Protein AF-A7SAW3-F1 (afdb_monomer_lite)

InterPro domains:
  IPR035984 Acyl-CoA binding protein superfamily [SSF47027] (48-106)
  IPR052269 Golgi apparatus maintenance and PI4KB interaction protein [PTHR22973] (36-107)

Foldseek 3Di:
DDDDDDDDDDPDDDPPPPPPDPPPVDPPPPPDDPDPPPDPPPCPPNDDPVRVVVVVVVVCVVCVVVDDDDPVRVLVVVVVVCCVPPNDDDPVVDDDDDPPPPVVVSD

pLDDT: mean 73.18, std 20.88, range [38.5, 95.06]

Sequence (107 aa):
MADDQQSREAESSPHNLTITDDQNASINISNGALGNEADSQPYKYGFSLQQYYKYCLKYYHREKKIIKMTYDEKLQLTAFWKQASCGKYDSTKFPEVGYFDVIGNDR

Radius of gyration: 26.1 Å; chains: 1; bounding box: 51×38×86 Å

Structure (mmCIF, N/CA/C/O backbone):
data_AF-A7SAW3-F1
#
_entry.id   AF-A7SAW3-F1
#
loop_
_atom_site.group_PDB
_atom_site.id
_atom_site.type_symbol
_atom_site.label_atom_id
_atom_site.label_alt_id
_atom_site.label_comp_id
_atom_site.label_asym_id
_atom_site.label_entity_id
_atom_site.label_seq_id
_atom_site.pdbx_PDB_ins_code
_atom_site.Cartn_x
_atom_site.Cartn_y
_atom_site.Cartn_z
_atom_site.occupancy
_atom_site.B_iso_or_equiv
_atom_site.auth_seq_id
_atom_site.auth_comp_id
_atom_site.auth_asym_id
_atom_site.auth_atom_id
_atom_site.pdbx_PDB_model_num
ATOM 1 N N . MET A 1 1 ? 44.148 -23.802 -61.432 1.00 39.84 1 MET A N 1
ATOM 2 C CA . MET A 1 1 ? 45.131 -23.878 -60.333 1.00 39.84 1 MET A CA 1
ATOM 3 C C . MET A 1 1 ? 44.997 -22.595 -59.536 1.00 39.84 1 MET A C 1
ATOM 5 O O . MET A 1 1 ? 45.126 -21.544 -60.146 1.00 39.84 1 MET A O 1
ATOM 9 N N . ALA A 1 2 ? 44.723 -22.750 -58.238 1.00 43.56 2 ALA A N 1
ATOM 10 C CA . ALA A 1 2 ? 44.619 -21.744 -57.177 1.00 43.56 2 ALA A CA 1
ATOM 11 C C . ALA A 1 2 ? 43.358 -20.856 -57.149 1.00 43.56 2 ALA A C 1
ATOM 13 O O . ALA A 1 2 ? 43.249 -19.854 -57.852 1.00 43.56 2 ALA A O 1
ATOM 14 N N . ASP A 1 3 ? 42.435 -21.285 -56.284 1.00 44.06 3 ASP A N 1
ATOM 15 C CA . ASP A 1 3 ? 41.518 -20.471 -55.486 1.00 44.06 3 ASP A CA 1
ATOM 16 C C . ASP A 1 3 ? 42.250 -19.334 -54.749 1.00 44.06 3 ASP A C 1
ATOM 18 O O . ASP A 1 3 ? 43.390 -19.519 -54.332 1.00 44.06 3 ASP A O 1
ATOM 22 N N . ASP A 1 4 ? 41.576 -18.202 -54.522 1.00 49.28 4 ASP A N 1
ATOM 23 C CA . ASP A 1 4 ? 41.429 -17.696 -53.151 1.00 49.28 4 ASP A CA 1
ATOM 24 C C . ASP A 1 4 ? 40.308 -16.650 -53.049 1.00 49.28 4 ASP A C 1
ATOM 26 O O . ASP A 1 4 ? 40.264 -15.640 -53.755 1.00 49.28 4 ASP A O 1
ATOM 30 N N . GLN A 1 5 ? 39.361 -16.952 -52.165 1.00 49.50 5 GLN A N 1
ATOM 31 C CA . GLN A 1 5 ? 38.209 -16.139 -51.799 1.00 49.50 5 GLN A CA 1
ATOM 32 C C . GLN A 1 5 ? 38.644 -15.033 -50.837 1.00 49.50 5 GLN A C 1
ATOM 34 O O . GLN A 1 5 ? 39.318 -15.300 -49.847 1.00 49.50 5 GLN A O 1
ATOM 39 N N . GLN A 1 6 ? 38.166 -13.805 -51.048 1.00 48.94 6 GLN A N 1
ATOM 40 C CA . GLN A 1 6 ? 38.214 -12.778 -50.010 1.00 48.94 6 GLN A CA 1
ATOM 41 C C . GLN A 1 6 ? 36.821 -12.205 -49.755 1.00 48.94 6 GLN A C 1
ATOM 43 O O . GLN A 1 6 ? 36.434 -11.147 -50.242 1.00 48.94 6 GLN A O 1
ATOM 48 N N . SER A 1 7 ? 36.063 -12.965 -48.971 1.00 48.31 7 SER A N 1
ATOM 49 C CA . SER A 1 7 ? 34.907 -12.532 -48.191 1.00 48.31 7 SER A CA 1
ATOM 50 C C . SER A 1 7 ? 35.392 -11.859 -46.904 1.00 48.31 7 SER A C 1
ATOM 52 O O . SER A 1 7 ? 36.116 -12.492 -46.141 1.00 48.31 7 SER A O 1
ATOM 54 N N . ARG A 1 8 ? 34.984 -10.607 -46.650 1.00 50.22 8 ARG A N 1
ATOM 55 C CA . ARG A 1 8 ? 34.932 -9.952 -45.320 1.00 50.22 8 ARG A CA 1
ATOM 56 C C . ARG A 1 8 ? 33.787 -8.932 -45.362 1.00 50.22 8 ARG A C 1
ATOM 58 O O . ARG A 1 8 ? 33.886 -7.934 -46.064 1.00 50.22 8 ARG A O 1
ATOM 65 N N . GLU A 1 9 ? 32.573 -9.366 -45.040 1.00 44.81 9 GLU A N 1
ATOM 66 C CA . GLU A 1 9 ? 31.936 -9.272 -43.713 1.00 44.81 9 GLU A CA 1
ATOM 67 C C . GLU A 1 9 ? 31.514 -7.838 -43.363 1.00 44.81 9 GLU A C 1
ATOM 69 O O . GLU A 1 9 ? 32.325 -6.947 -43.137 1.00 44.81 9 GLU A O 1
ATOM 74 N N . ALA A 1 10 ? 30.194 -7.636 -43.379 1.00 44.91 10 ALA A N 1
ATOM 75 C CA . ALA A 1 10 ? 29.523 -6.419 -42.967 1.00 44.91 10 ALA A CA 1
ATOM 76 C C . ALA A 1 10 ? 29.694 -6.227 -41.455 1.00 44.91 10 ALA A C 1
ATOM 78 O O . ALA A 1 10 ? 29.155 -7.003 -40.665 1.00 44.91 10 ALA A O 1
ATOM 79 N N . GLU A 1 11 ? 30.410 -5.181 -41.047 1.00 42.75 11 GLU A N 1
ATOM 80 C CA . GLU A 1 11 ? 30.493 -4.798 -39.640 1.00 42.75 11 GLU A CA 1
ATOM 81 C C . GLU A 1 11 ? 29.180 -4.135 -39.198 1.00 42.75 11 GLU A C 1
ATOM 83 O O . GLU A 1 11 ? 28.971 -2.925 -39.273 1.00 42.75 11 GLU A O 1
ATOM 88 N N . SER A 1 12 ? 28.258 -4.984 -38.748 1.00 43.69 12 SER A N 1
ATOM 89 C CA . SER A 1 12 ? 27.109 -4.612 -37.934 1.00 43.69 12 SER A CA 1
ATOM 90 C C . SER A 1 12 ? 27.595 -4.233 -36.533 1.00 43.69 12 SER A C 1
ATOM 92 O O . SER A 1 12 ? 27.955 -5.092 -35.734 1.00 43.69 12 SER A O 1
ATOM 94 N N . SER A 1 13 ? 27.575 -2.931 -36.259 1.00 52.56 13 SER A N 1
ATOM 95 C CA . SER A 1 13 ? 27.735 -2.277 -34.955 1.00 52.56 13 SER A CA 1
ATOM 96 C C . SER A 1 13 ? 27.278 -3.118 -33.745 1.00 52.56 13 SER A C 1
ATOM 98 O O . SER A 1 13 ? 26.096 -3.469 -33.670 1.00 52.56 13 SER A O 1
ATOM 100 N N . PRO A 1 14 ? 28.136 -3.379 -32.740 1.00 51.25 14 PRO A N 1
ATOM 101 C CA . PRO A 1 14 ? 27.667 -3.732 -31.414 1.00 51.25 14 PRO A CA 1
ATOM 102 C C . PRO A 1 14 ? 27.357 -2.434 -30.665 1.00 51.25 14 PRO A C 1
ATOM 104 O O . PRO A 1 14 ? 28.236 -1.725 -30.169 1.00 51.25 14 PRO A O 1
ATOM 107 N N . HIS A 1 15 ? 26.069 -2.111 -30.605 1.00 46.56 15 HIS A N 1
ATOM 108 C CA . HIS A 1 15 ? 25.534 -1.084 -29.726 1.00 46.56 15 HIS A CA 1
ATOM 109 C C . HIS A 1 15 ? 25.867 -1.486 -28.281 1.00 46.56 15 HIS A C 1
ATOM 111 O O . HIS A 1 15 ? 25.244 -2.385 -27.718 1.00 46.56 15 HIS A O 1
ATOM 117 N N . ASN A 1 16 ? 26.894 -0.862 -27.700 1.00 47.84 16 ASN A N 1
ATOM 118 C CA . ASN A 1 16 ? 27.193 -0.972 -26.277 1.00 47.84 16 ASN A CA 1
ATOM 119 C C . ASN A 1 16 ? 26.045 -0.312 -25.505 1.00 47.84 16 ASN A C 1
ATOM 121 O O . ASN A 1 16 ? 26.066 0.885 -25.227 1.00 47.84 16 ASN A O 1
ATOM 125 N N . LEU A 1 17 ? 25.022 -1.104 -25.187 1.00 50.75 17 LEU A N 1
ATOM 126 C CA . LEU A 1 17 ? 24.031 -0.794 -24.166 1.00 50.75 17 LEU A CA 1
ATOM 127 C C . LEU A 1 17 ? 24.701 -0.976 -22.803 1.00 50.75 17 LEU A C 1
ATOM 129 O O . LEU A 1 17 ? 24.423 -1.927 -22.075 1.00 50.75 17 LEU A O 1
ATOM 133 N N . THR A 1 18 ? 25.630 -0.081 -22.475 1.00 48.06 18 THR A N 1
ATOM 134 C CA . THR A 1 18 ? 26.135 0.032 -21.111 1.00 48.06 18 THR A CA 1
ATOM 135 C C . THR A 1 18 ? 25.010 0.639 -20.286 1.00 48.06 18 THR A C 1
ATOM 137 O O . THR A 1 18 ? 24.852 1.857 -20.219 1.00 48.06 18 THR A O 1
ATOM 140 N N . ILE A 1 19 ? 24.180 -0.234 -19.716 1.00 57.31 19 ILE A N 1
ATOM 141 C CA . ILE A 1 19 ? 23.318 0.093 -18.585 1.00 57.31 19 ILE A CA 1
ATOM 142 C C . ILE A 1 19 ? 24.267 0.649 -17.526 1.00 57.31 19 ILE A C 1
ATOM 144 O O . ILE A 1 19 ? 25.170 -0.050 -17.071 1.00 57.31 19 ILE A O 1
ATOM 148 N N . THR A 1 20 ? 24.146 1.942 -17.242 1.00 56.81 20 THR A N 1
ATOM 149 C CA . THR A 1 20 ? 24.889 2.597 -16.170 1.00 56.81 20 THR A CA 1
ATOM 150 C C . THR A 1 20 ? 24.691 1.798 -14.893 1.00 56.81 20 THR A C 1
ATOM 152 O O . THR A 1 20 ? 23.550 1.549 -14.514 1.00 56.81 20 THR A O 1
ATOM 155 N N . ASP A 1 21 ? 25.804 1.394 -14.279 1.00 52.88 21 ASP A N 1
ATOM 156 C CA . ASP A 1 21 ? 25.867 0.809 -12.944 1.00 52.88 21 ASP A CA 1
ATOM 157 C C . ASP A 1 21 ? 25.036 1.655 -11.973 1.00 52.88 21 ASP A C 1
ATOM 159 O O . ASP A 1 21 ? 25.485 2.694 -11.477 1.00 52.88 21 ASP A O 1
ATOM 163 N N . ASP A 1 22 ? 23.820 1.200 -11.681 1.00 52.75 22 ASP A N 1
ATOM 164 C CA . ASP A 1 22 ? 23.121 1.617 -10.482 1.00 52.75 22 ASP A CA 1
ATOM 165 C C . ASP A 1 22 ? 23.920 1.037 -9.319 1.00 52.75 22 ASP A C 1
ATOM 167 O O . ASP A 1 22 ? 23.889 -0.165 -9.043 1.00 52.75 22 ASP A O 1
ATOM 171 N N . GLN A 1 23 ? 24.683 1.900 -8.649 1.00 54.97 23 GLN A N 1
ATOM 172 C CA . GLN A 1 23 ? 25.297 1.590 -7.367 1.00 54.97 23 GLN A CA 1
ATOM 173 C C . GLN A 1 23 ? 24.188 1.377 -6.333 1.00 54.97 23 GLN A C 1
ATOM 175 O O . GLN A 1 23 ? 23.889 2.242 -5.509 1.00 54.97 23 GLN A O 1
ATOM 180 N N . ASN A 1 24 ? 23.571 0.199 -6.375 1.00 58.38 24 ASN A N 1
ATOM 181 C CA . ASN A 1 24 ? 22.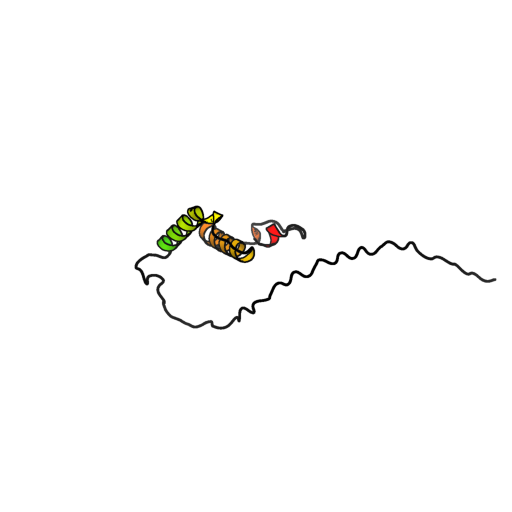790 -0.336 -5.284 1.00 58.38 24 ASN A CA 1
ATOM 182 C C . ASN A 1 24 ? 23.780 -0.641 -4.160 1.00 58.38 24 ASN A C 1
ATOM 184 O O . ASN A 1 24 ? 24.425 -1.694 -4.138 1.00 58.38 24 ASN A O 1
ATOM 188 N N . ALA A 1 25 ? 23.968 0.336 -3.272 1.00 49.12 25 ALA A N 1
ATOM 189 C CA . ALA A 1 25 ? 24.697 0.161 -2.031 1.00 49.12 25 ALA A CA 1
ATOM 190 C C . ALA A 1 25 ? 24.034 -0.989 -1.269 1.00 49.12 25 ALA A C 1
ATOM 192 O O . ALA A 1 25 ? 23.024 -0.820 -0.590 1.00 49.12 25 ALA A O 1
ATOM 193 N N . SER A 1 26 ? 24.598 -2.180 -1.447 1.00 49.66 26 SER A N 1
ATOM 194 C CA . SER A 1 26 ? 24.111 -3.415 -0.862 1.00 49.66 26 SER A CA 1
ATOM 195 C C . SER A 1 26 ? 24.318 -3.316 0.642 1.00 49.66 26 SER A C 1
ATOM 197 O O . SER A 1 26 ? 25.403 -3.583 1.160 1.00 49.66 26 SER A O 1
ATOM 199 N N . ILE A 1 27 ? 23.281 -2.888 1.357 1.00 52.19 27 ILE A N 1
ATOM 200 C CA . ILE A 1 27 ? 23.227 -3.062 2.800 1.00 52.19 27 ILE A CA 1
ATOM 201 C C . ILE A 1 27 ? 23.120 -4.570 3.013 1.00 52.19 27 ILE A C 1
ATOM 203 O O . ILE A 1 27 ? 22.095 -5.181 2.719 1.00 52.19 27 ILE A O 1
ATOM 207 N N . ASN A 1 28 ? 24.207 -5.173 3.495 1.00 51.31 28 ASN A N 1
ATOM 208 C CA . ASN A 1 28 ? 24.203 -6.522 4.043 1.00 51.31 28 ASN A CA 1
ATOM 209 C C . ASN A 1 28 ? 23.214 -6.545 5.213 1.00 51.31 28 ASN A C 1
ATOM 211 O O . ASN A 1 28 ? 23.573 -6.231 6.349 1.00 51.31 28 ASN A O 1
ATOM 215 N N . ILE A 1 29 ? 21.958 -6.898 4.942 1.00 47.56 29 ILE A N 1
ATOM 216 C CA . ILE A 1 29 ? 21.044 -7.312 5.997 1.00 47.56 29 ILE A CA 1
ATOM 217 C C . ILE A 1 29 ? 21.539 -8.684 6.429 1.00 47.56 29 ILE A C 1
ATOM 219 O O . ILE A 1 29 ? 21.272 -9.708 5.803 1.00 47.56 29 ILE A O 1
ATOM 223 N N . SER A 1 30 ? 22.350 -8.672 7.481 1.00 46.53 30 SER A N 1
ATOM 224 C CA . SER A 1 30 ? 22.765 -9.854 8.211 1.00 46.53 30 SER A CA 1
ATOM 225 C C . SER A 1 30 ? 21.523 -10.655 8.604 1.00 46.53 30 SER A C 1
ATOM 227 O O . SER A 1 30 ? 20.807 -10.295 9.539 1.00 46.53 30 SER A O 1
ATOM 229 N N . ASN A 1 31 ? 21.272 -11.751 7.893 1.00 54.66 31 ASN A N 1
ATOM 230 C CA . ASN A 1 31 ? 20.389 -12.808 8.361 1.00 54.66 31 ASN A CA 1
ATOM 231 C C . ASN A 1 31 ? 21.023 -13.411 9.618 1.00 54.66 31 ASN A C 1
ATOM 233 O O . ASN A 1 31 ? 21.994 -14.160 9.530 1.00 54.66 31 ASN A O 1
ATOM 237 N N . GLY A 1 32 ? 20.502 -13.058 10.791 1.00 40.28 32 GLY A N 1
ATOM 238 C CA . GLY A 1 32 ? 21.047 -13.558 12.046 1.00 40.28 32 GLY A CA 1
ATOM 239 C C . GLY A 1 32 ? 20.317 -13.063 13.284 1.00 40.28 32 GLY A C 1
ATOM 240 O O . GLY A 1 32 ? 20.827 -12.188 13.969 1.00 40.28 32 GLY A O 1
ATOM 241 N N . ALA A 1 33 ? 19.149 -13.647 13.568 1.00 38.50 33 ALA A N 1
ATOM 242 C CA . ALA A 1 33 ? 18.796 -14.199 14.883 1.00 38.50 33 ALA A CA 1
ATOM 243 C C . ALA A 1 33 ? 17.329 -14.657 14.873 1.00 38.50 33 ALA A C 1
ATOM 245 O O . ALA A 1 33 ? 16.410 -13.878 15.114 1.00 38.50 33 ALA A O 1
ATOM 246 N N . LEU A 1 34 ? 17.110 -15.957 14.650 1.00 50.53 34 LEU A N 1
ATOM 247 C CA . LEU A 1 34 ? 15.910 -16.643 15.126 1.00 50.53 34 LEU A CA 1
ATOM 248 C C . LEU A 1 34 ? 16.054 -16.791 16.651 1.00 50.53 34 LEU A C 1
ATOM 250 O O . LEU A 1 34 ? 16.396 -17.852 17.167 1.00 50.53 34 LEU A O 1
ATOM 254 N N . GLY A 1 35 ? 15.910 -15.673 17.359 1.00 38.81 35 GLY A N 1
ATOM 255 C CA . GLY A 1 35 ? 15.838 -15.633 18.810 1.00 38.81 35 GLY A CA 1
ATOM 256 C C . GLY A 1 35 ? 14.399 -15.880 19.230 1.00 38.81 35 GLY A C 1
ATOM 257 O O . GLY A 1 35 ? 13.508 -15.120 18.862 1.00 38.81 35 GLY A O 1
ATOM 258 N N . ASN A 1 36 ? 14.178 -16.950 19.991 1.00 49.59 36 ASN A N 1
ATOM 259 C CA . ASN A 1 36 ? 12.965 -17.157 20.774 1.00 49.59 36 ASN A CA 1
ATOM 260 C C . ASN A 1 36 ? 12.842 -16.039 21.822 1.00 49.59 36 ASN A C 1
ATOM 262 O O . ASN A 1 36 ? 13.161 -16.241 22.991 1.00 49.59 36 ASN A O 1
ATOM 266 N N . GLU A 1 37 ? 12.393 -14.858 21.411 1.00 48.88 37 GLU A N 1
ATOM 267 C CA . GLU A 1 37 ? 11.852 -13.868 22.331 1.00 48.88 37 GLU A CA 1
ATOM 268 C C . GLU A 1 37 ? 10.348 -14.094 22.410 1.00 48.88 37 GLU A C 1
ATOM 270 O O . GLU A 1 37 ? 9.567 -13.670 21.558 1.00 48.88 37 GLU A O 1
ATOM 275 N N . ALA A 1 38 ? 9.966 -14.847 23.437 1.00 41.44 38 ALA A N 1
ATOM 276 C CA . ALA A 1 38 ? 8.603 -14.918 23.917 1.00 41.44 38 ALA A CA 1
ATOM 277 C C . ALA A 1 38 ? 7.996 -13.509 23.985 1.00 41.44 38 ALA A C 1
ATOM 279 O O . ALA A 1 38 ? 8.556 -12.620 24.623 1.00 41.44 38 ALA A O 1
ATOM 280 N N . ASP A 1 39 ? 6.843 -13.333 23.340 1.00 45.44 39 ASP A N 1
ATOM 281 C CA . ASP A 1 39 ? 5.809 -12.388 23.753 1.00 45.44 39 ASP A CA 1
ATOM 282 C C . ASP A 1 39 ? 6.291 -10.996 24.193 1.00 45.44 39 ASP A C 1
ATOM 284 O O . ASP A 1 39 ? 5.848 -10.455 25.210 1.00 45.44 39 ASP A O 1
ATOM 288 N N . SER A 1 40 ? 7.089 -10.319 23.363 1.00 49.38 40 SER A N 1
ATOM 289 C CA . SER A 1 40 ? 7.017 -8.855 23.327 1.00 49.38 40 SER A CA 1
ATOM 290 C C . SER A 1 40 ? 5.675 -8.474 22.692 1.00 49.38 40 SER A C 1
ATOM 292 O O . SER A 1 40 ? 5.562 -8.103 21.525 1.00 49.38 40 SER A O 1
ATOM 294 N N . GLN A 1 41 ? 4.624 -8.685 23.481 1.00 51.22 41 GLN A N 1
ATOM 295 C CA . GLN A 1 41 ? 3.246 -8.301 23.258 1.00 51.22 41 GLN A CA 1
ATOM 296 C C . GLN A 1 41 ? 3.218 -6.903 22.607 1.00 51.22 41 GLN A C 1
ATOM 298 O O . GLN A 1 41 ? 3.708 -5.948 23.220 1.00 51.22 41 GLN A O 1
ATOM 303 N N . PRO A 1 42 ? 2.639 -6.729 21.403 1.00 50.19 42 PRO A N 1
ATOM 304 C CA . PRO A 1 42 ? 2.631 -5.453 20.669 1.00 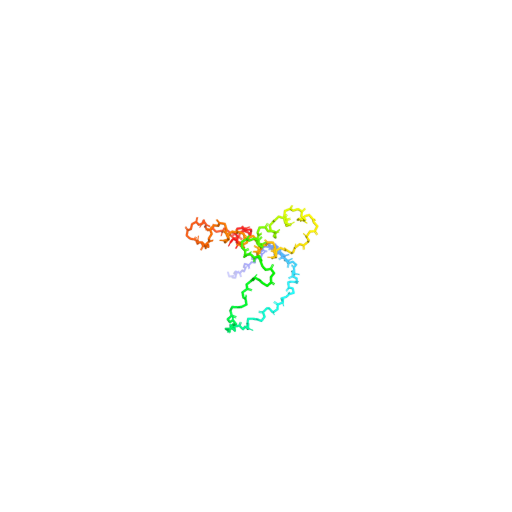50.19 42 PRO A CA 1
ATOM 305 C C . PRO A 1 42 ? 1.812 -4.330 21.351 1.00 50.19 42 PRO A C 1
ATOM 307 O O . PRO A 1 42 ? 1.506 -3.310 20.742 1.00 50.19 42 PRO A O 1
ATOM 310 N N . TYR A 1 43 ? 1.470 -4.488 22.632 1.00 55.22 43 TYR A N 1
ATOM 311 C CA . TYR A 1 43 ? 0.511 -3.694 23.396 1.00 55.22 43 TYR A CA 1
ATOM 312 C C . TYR A 1 43 ? 1.171 -2.777 24.437 1.00 55.22 43 TYR A C 1
ATOM 314 O O . TYR A 1 43 ? 0.513 -2.388 25.400 1.00 55.22 43 TYR A O 1
ATOM 322 N N . LYS A 1 44 ? 2.448 -2.390 24.271 1.00 57.97 44 LYS A N 1
ATOM 323 C CA . LYS A 1 44 ? 3.148 -1.515 25.242 1.00 57.97 44 LYS A CA 1
ATOM 324 C C . LYS A 1 44 ? 2.448 -0.169 25.507 1.00 57.97 44 LYS A C 1
ATOM 326 O O . LYS A 1 44 ? 2.722 0.453 26.526 1.00 57.97 44 LYS A O 1
ATOM 331 N N . TYR A 1 45 ? 1.516 0.245 24.645 1.00 64.12 45 TYR A N 1
ATOM 332 C CA . TYR A 1 45 ? 0.710 1.462 24.806 1.00 64.12 45 TYR A CA 1
ATOM 333 C C . TYR A 1 45 ? -0.811 1.214 24.806 1.00 64.12 45 TYR A C 1
ATOM 335 O O . TYR A 1 45 ? -1.581 2.143 24.579 1.00 64.12 45 TYR A O 1
ATOM 343 N N . GLY A 1 46 ? -1.265 -0.025 25.032 1.00 82.75 46 GLY A N 1
ATOM 344 C CA . GLY A 1 46 ? -2.692 -0.339 25.204 1.00 82.75 46 GLY A CA 1
ATOM 345 C C . GLY A 1 46 ? -3.546 -0.381 23.927 1.00 82.75 46 GLY A C 1
ATOM 346 O O . GLY A 1 46 ? -4.763 -0.515 24.025 1.00 82.75 46 GLY A O 1
ATOM 347 N N . PHE A 1 47 ? -2.948 -0.299 22.736 1.00 81.69 47 PHE A N 1
ATOM 348 C CA . PHE A 1 47 ? -3.670 -0.450 21.467 1.00 81.69 47 PHE A CA 1
ATOM 349 C C . PHE A 1 47 ? -3.468 -1.835 20.869 1.00 81.69 47 PHE A C 1
ATOM 351 O O . PHE A 1 47 ? -2.352 -2.353 20.871 1.00 81.69 47 PHE A O 1
ATOM 358 N N . SER A 1 48 ? -4.526 -2.405 20.288 1.00 87.62 48 SER A N 1
ATOM 359 C CA . SER A 1 48 ? -4.404 -3.658 19.544 1.00 87.62 48 SER A CA 1
ATOM 360 C C . SER A 1 48 ? -3.637 -3.472 18.231 1.00 87.62 48 SER A C 1
ATOM 362 O O . SER A 1 48 ? -3.605 -2.376 17.664 1.00 87.62 48 SER A O 1
ATOM 364 N N . LEU A 1 49 ? -3.070 -4.553 17.684 1.00 85.19 49 LEU A N 1
ATOM 365 C CA . LEU A 1 49 ? -2.397 -4.520 16.378 1.00 85.19 49 LEU A CA 1
ATOM 366 C C . LEU A 1 49 ? -3.306 -3.953 15.272 1.00 85.19 49 LEU A C 1
ATOM 368 O O . LEU A 1 49 ? -2.877 -3.148 14.449 1.00 85.19 49 LEU A O 1
ATOM 372 N N . GLN A 1 50 ? -4.591 -4.318 15.293 1.00 88.56 50 GLN A N 1
ATOM 373 C CA . GLN A 1 50 ? -5.586 -3.807 14.347 1.00 88.56 50 GLN A CA 1
ATOM 374 C C . GLN A 1 50 ? -5.798 -2.293 14.491 1.00 88.56 50 GLN A C 1
ATOM 376 O O . GLN A 1 50 ? -5.941 -1.584 13.492 1.00 88.56 50 GLN A O 1
ATOM 381 N N . GLN A 1 51 ? -5.805 -1.780 15.725 1.00 90.19 51 GLN A N 1
ATOM 382 C CA . GLN A 1 51 ? -5.920 -0.345 15.983 1.00 90.19 51 GLN A CA 1
ATOM 383 C C . GLN A 1 51 ? -4.685 0.405 15.486 1.00 90.19 51 GLN A C 1
ATOM 385 O O . GLN A 1 51 ? -4.835 1.411 14.792 1.00 90.19 51 GLN A O 1
ATOM 390 N N . TYR A 1 52 ? -3.485 -0.113 15.758 1.00 89.94 52 TYR A N 1
ATOM 391 C CA . TYR A 1 52 ? -2.240 0.443 15.229 1.00 89.94 52 TYR A CA 1
ATOM 392 C C . TYR A 1 52 ? -2.242 0.503 13.709 1.00 89.94 52 TYR A C 1
ATOM 394 O O . TYR A 1 52 ? -2.026 1.572 13.142 1.00 89.94 52 TYR A O 1
ATOM 402 N N . TYR A 1 53 ? -2.569 -0.610 13.053 1.00 90.25 53 TYR A N 1
ATOM 403 C CA . TYR A 1 53 ? -2.668 -0.664 11.600 1.00 90.25 53 TYR A CA 1
ATOM 404 C C . TYR A 1 53 ? -3.619 0.413 11.061 1.00 90.25 53 TYR A C 1
ATOM 406 O O . TYR A 1 53 ? -3.257 1.177 10.165 1.00 90.25 53 TYR A O 1
ATOM 414 N N . LYS A 1 54 ? -4.803 0.560 11.669 1.00 91.31 54 LYS A N 1
ATOM 415 C CA . LYS A 1 54 ? -5.779 1.592 11.294 1.00 91.31 54 LYS A CA 1
ATOM 416 C C . LYS A 1 54 ? -5.234 3.013 11.470 1.00 91.31 54 LYS A C 1
ATOM 418 O O . LYS A 1 54 ? -5.509 3.868 10.628 1.00 91.31 54 LYS A O 1
ATOM 423 N N . TYR A 1 55 ? -4.495 3.295 12.544 1.00 93.12 55 TYR A N 1
ATOM 424 C CA . TYR A 1 55 ? -3.895 4.615 12.762 1.00 93.12 55 TYR A CA 1
ATOM 425 C C . TYR A 1 55 ? -2.766 4.908 11.776 1.00 93.12 55 TYR A C 1
ATOM 427 O O . TYR A 1 55 ? -2.765 5.984 11.175 1.00 93.12 55 TYR A O 1
ATOM 435 N N . CYS A 1 56 ? -1.869 3.948 11.546 1.00 91.38 56 CYS A N 1
ATOM 436 C CA . CYS A 1 56 ? -0.795 4.067 10.564 1.00 91.38 56 CYS A CA 1
ATOM 437 C C . CYS A 1 56 ? -1.355 4.298 9.156 1.00 91.38 56 CYS A C 1
ATOM 439 O O . CYS A 1 56 ? -0.894 5.196 8.456 1.00 91.38 56 CYS A O 1
ATOM 441 N N . LEU A 1 57 ? -2.405 3.568 8.765 1.00 91.31 57 LEU A N 1
ATOM 442 C CA . LEU A 1 57 ? -3.053 3.734 7.463 1.00 91.31 57 LEU A CA 1
ATOM 443 C C . LEU A 1 57 ? -3.669 5.136 7.306 1.00 91.31 57 LEU A C 1
ATOM 445 O O . LEU A 1 57 ? -3.484 5.796 6.283 1.00 91.31 57 LEU A O 1
ATOM 449 N N . LYS A 1 58 ? -4.369 5.631 8.338 1.00 93.88 58 LYS A N 1
ATOM 450 C CA . LYS A 1 58 ? -4.923 6.997 8.354 1.00 93.88 58 LYS A CA 1
ATOM 451 C C . LYS A 1 58 ? -3.832 8.058 8.223 1.00 93.88 58 LYS A C 1
ATOM 453 O O . LYS A 1 58 ? -4.000 9.011 7.464 1.00 93.88 58 LYS A O 1
ATOM 458 N N . TYR A 1 59 ? -2.738 7.896 8.964 1.00 93.44 59 TYR A N 1
ATOM 459 C CA . TYR A 1 59 ? -1.592 8.796 8.903 1.00 93.44 59 TYR A CA 1
ATOM 460 C C . TYR A 1 59 ? -0.966 8.794 7.506 1.00 93.44 59 TYR A C 1
ATOM 462 O O . TYR A 1 59 ? -0.816 9.857 6.907 1.00 93.44 59 TYR A O 1
ATOM 470 N N . TYR A 1 60 ? -0.702 7.609 6.953 1.00 92.50 60 TYR A N 1
ATOM 471 C CA . TYR A 1 60 ? -0.158 7.454 5.610 1.00 92.50 60 TYR A CA 1
ATOM 472 C C . TYR A 1 60 ? -1.028 8.164 4.569 1.00 92.50 60 TYR A C 1
ATOM 474 O O . TYR A 1 60 ? -0.523 8.973 3.800 1.00 92.50 60 TYR A O 1
ATOM 482 N N . HIS A 1 61 ? -2.348 7.962 4.571 1.00 90.25 61 HIS A N 1
ATOM 483 C CA . HIS A 1 61 ? -3.225 8.629 3.601 1.00 90.25 61 HIS A CA 1
ATOM 484 C C . HIS A 1 61 ? -3.228 10.156 3.710 1.00 90.25 61 HIS A C 1
ATOM 486 O O . HIS A 1 61 ? -3.360 10.828 2.684 1.00 90.25 61 HIS A O 1
ATOM 492 N N . ARG A 1 62 ? -3.071 10.697 4.923 1.00 94.56 62 ARG A N 1
ATOM 493 C CA . ARG A 1 62 ? -3.006 12.143 5.158 1.00 94.56 62 ARG A CA 1
ATOM 494 C C . ARG A 1 62 ? -1.665 12.732 4.716 1.00 94.56 62 ARG A C 1
ATOM 496 O O . ARG A 1 62 ? -1.652 13.735 4.011 1.00 94.56 62 ARG A O 1
ATOM 503 N N . GLU A 1 63 ? -0.561 12.081 5.073 1.00 93.31 63 GLU A N 1
ATOM 504 C CA . GLU A 1 63 ? 0.797 12.626 4.929 1.00 93.31 63 GLU A CA 1
ATOM 505 C C . GLU A 1 63 ? 1.596 12.038 3.753 1.00 93.31 63 GLU A C 1
ATOM 507 O O . GLU A 1 63 ? 2.755 12.405 3.560 1.00 93.31 63 GLU A O 1
ATOM 512 N N . LYS A 1 64 ? 1.014 11.158 2.919 1.00 87.94 64 LYS A N 1
ATOM 513 C CA . LYS A 1 64 ? 1.735 10.459 1.826 1.00 87.94 64 LYS A CA 1
ATOM 514 C C . LYS A 1 64 ? 2.513 11.371 0.878 1.00 87.94 64 LYS A C 1
ATOM 516 O O . LYS A 1 64 ? 3.426 10.912 0.209 1.00 87.94 64 LYS A O 1
ATOM 521 N N . LYS A 1 65 ? 2.118 12.643 0.768 1.00 88.56 65 LYS A N 1
ATOM 522 C CA . LYS A 1 65 ? 2.785 13.632 -0.091 1.00 88.56 65 LYS A CA 1
ATOM 523 C C . LYS A 1 65 ? 4.131 14.092 0.475 1.00 88.56 65 LYS A C 1
ATOM 525 O O . LYS A 1 65 ? 4.987 14.519 -0.287 1.00 88.56 65 LYS A O 1
ATOM 530 N N . ILE A 1 66 ? 4.282 14.049 1.796 1.00 92.25 66 ILE A N 1
ATOM 531 C CA . ILE A 1 66 ? 5.454 14.548 2.525 1.00 92.25 66 ILE A CA 1
ATOM 532 C C . ILE A 1 66 ? 6.383 13.385 2.886 1.00 92.25 66 ILE A C 1
ATOM 534 O O . ILE A 1 66 ? 7.598 13.557 2.959 1.00 92.25 66 ILE A O 1
ATOM 538 N N . ILE A 1 67 ? 5.820 12.188 3.061 1.00 89.75 67 ILE A N 1
ATOM 539 C CA . ILE A 1 67 ? 6.582 10.968 3.302 1.00 89.75 67 ILE A CA 1
ATOM 540 C C . ILE A 1 67 ? 7.382 10.614 2.041 1.00 89.75 67 ILE A C 1
ATOM 542 O O . ILE A 1 67 ? 6.832 10.178 1.028 1.00 89.75 67 ILE A O 1
ATOM 546 N N . LYS A 1 68 ? 8.701 10.798 2.109 1.00 92.75 68 LYS A N 1
ATOM 547 C CA . LYS A 1 68 ? 9.631 10.289 1.102 1.00 92.75 68 LYS A CA 1
ATOM 548 C C . LYS A 1 68 ? 9.932 8.833 1.436 1.00 92.75 68 LYS A C 1
ATOM 550 O O . LYS A 1 68 ? 10.417 8.556 2.523 1.00 92.75 68 LYS A O 1
ATOM 555 N N . MET A 1 69 ? 9.627 7.942 0.502 1.00 92.50 69 MET A N 1
ATOM 556 C CA . MET A 1 69 ? 9.977 6.525 0.568 1.00 92.50 69 MET A CA 1
ATOM 557 C C . MET A 1 69 ? 10.769 6.148 -0.677 1.00 92.50 69 MET A C 1
ATOM 559 O O . MET A 1 69 ? 10.459 6.644 -1.774 1.00 92.50 69 MET A O 1
ATOM 563 N N . THR A 1 70 ? 11.742 5.258 -0.507 1.00 95.06 70 THR A N 1
ATOM 564 C CA . THR A 1 70 ? 12.435 4.596 -1.615 1.00 95.06 70 THR A CA 1
ATOM 565 C C . THR A 1 70 ? 11.466 3.696 -2.387 1.00 95.06 70 THR A C 1
ATOM 567 O O . THR A 1 70 ? 10.304 3.516 -2.006 1.00 95.06 70 THR A O 1
ATOM 570 N N . TYR A 1 71 ? 11.912 3.168 -3.527 1.00 92.62 71 TYR A N 1
ATOM 571 C CA . TYR A 1 71 ? 11.112 2.209 -4.283 1.00 92.62 71 TYR A CA 1
ATOM 572 C C . TYR A 1 71 ? 10.838 0.947 -3.457 1.00 92.62 71 TYR A C 1
ATOM 574 O O . TYR A 1 71 ? 9.677 0.593 -3.256 1.00 92.62 71 TYR A O 1
ATOM 582 N N . ASP A 1 72 ? 11.888 0.366 -2.880 1.00 93.62 72 ASP A N 1
ATOM 583 C CA . ASP A 1 72 ? 11.814 -0.865 -2.090 1.00 93.62 72 ASP A CA 1
ATOM 584 C C . ASP A 1 72 ? 10.893 -0.720 -0.874 1.00 93.62 72 ASP A C 1
ATOM 586 O O . ASP A 1 72 ? 10.089 -1.604 -0.590 1.00 93.62 72 ASP A O 1
ATOM 590 N N . GLU A 1 73 ? 10.924 0.429 -0.193 1.00 93.81 73 GLU A N 1
ATOM 591 C CA . GLU A 1 73 ? 10.026 0.707 0.935 1.00 93.81 73 GLU A CA 1
ATOM 592 C C . GLU A 1 73 ? 8.556 0.761 0.500 1.00 93.81 73 GLU A C 1
ATOM 594 O O . GLU A 1 73 ? 7.672 0.237 1.185 1.00 93.81 73 GLU A O 1
ATOM 599 N N . LYS A 1 74 ? 8.269 1.375 -0.656 1.00 92.19 74 LYS A N 1
ATOM 600 C CA . LYS A 1 74 ? 6.910 1.399 -1.221 1.00 92.19 74 LYS A CA 1
ATOM 601 C C . LYS A 1 74 ? 6.471 0.007 -1.642 1.00 92.19 74 LYS A C 1
ATOM 603 O O . LYS A 1 74 ? 5.302 -0.343 -1.443 1.00 92.19 74 LYS A O 1
ATOM 608 N N . LEU A 1 75 ? 7.385 -0.768 -2.216 1.00 94.19 75 LEU A N 1
ATOM 609 C CA . LEU A 1 75 ? 7.111 -2.125 -2.643 1.00 94.19 75 LEU A CA 1
ATOM 610 C C . LEU A 1 75 ? 6.786 -3.012 -1.438 1.00 94.19 75 LEU A C 1
ATOM 612 O O . LEU A 1 75 ? 5.732 -3.644 -1.396 1.00 94.19 75 LEU A O 1
ATOM 616 N N . GLN A 1 76 ? 7.611 -2.951 -0.396 1.00 94.31 76 GLN A N 1
ATOM 617 C CA . GLN A 1 76 ? 7.401 -3.675 0.851 1.00 94.31 76 GLN A CA 1
ATOM 618 C C . GLN A 1 76 ? 6.091 -3.267 1.545 1.00 94.31 76 GLN A C 1
ATOM 620 O O . GLN A 1 76 ? 5.324 -4.126 1.989 1.00 94.31 76 GLN A O 1
ATOM 625 N N . LEU A 1 77 ? 5.782 -1.966 1.604 1.00 93.25 77 LEU A N 1
ATOM 626 C CA . LEU A 1 77 ? 4.507 -1.483 2.141 1.00 93.25 77 LEU A CA 1
ATOM 627 C C . LEU A 1 77 ? 3.315 -2.039 1.348 1.00 93.25 77 LEU A C 1
ATOM 629 O O . LEU A 1 77 ? 2.302 -2.431 1.935 1.00 93.25 77 LEU A O 1
ATOM 633 N N . THR A 1 78 ? 3.441 -2.096 0.022 1.00 92.50 78 THR A N 1
ATOM 634 C CA . THR A 1 78 ? 2.418 -2.660 -0.865 1.00 92.50 78 THR A CA 1
ATOM 635 C C . THR A 1 78 ? 2.240 -4.1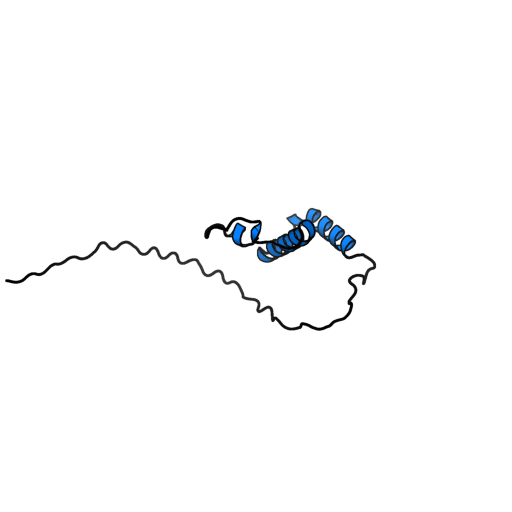56 -0.615 1.00 92.50 78 THR A C 1
ATOM 637 O O . THR A 1 78 ? 1.100 -4.603 -0.475 1.00 92.50 78 THR A O 1
ATOM 640 N N . ALA A 1 79 ? 3.331 -4.910 -0.465 1.00 93.62 79 ALA A N 1
ATOM 641 C CA . ALA A 1 79 ? 3.297 -6.333 -0.137 1.00 93.62 79 ALA A CA 1
ATOM 642 C C . ALA A 1 79 ? 2.576 -6.591 1.197 1.00 93.62 79 ALA A C 1
ATOM 644 O O . ALA A 1 79 ? 1.673 -7.426 1.265 1.00 93.62 79 ALA A O 1
ATOM 645 N N . PHE A 1 80 ? 2.877 -5.816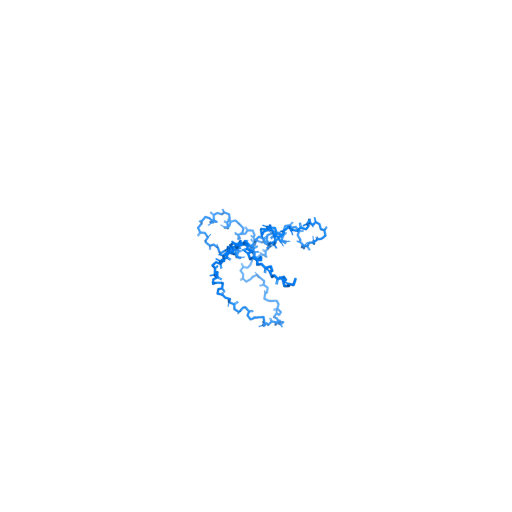 2.247 1.00 93.50 80 PHE A N 1
ATOM 646 C CA . PHE A 1 80 ? 2.167 -5.928 3.525 1.00 93.50 80 PHE A CA 1
ATOM 647 C C . PHE A 1 80 ? 0.682 -5.585 3.409 1.00 93.50 80 PHE A C 1
ATOM 649 O O . PHE A 1 80 ? -0.162 -6.278 3.982 1.00 93.50 80 PHE A O 1
ATOM 656 N N . TRP A 1 81 ? 0.340 -4.537 2.659 1.00 93.00 81 TRP A N 1
ATOM 657 C CA . TRP A 1 81 ? -1.054 -4.171 2.429 1.00 93.00 81 TRP A CA 1
ATOM 658 C C . TRP A 1 81 ? -1.821 -5.272 1.683 1.00 93.00 81 TRP A C 1
ATOM 660 O O . TRP A 1 81 ? -2.946 -5.607 2.071 1.00 93.00 81 TRP A O 1
ATOM 670 N N . LYS A 1 82 ? -1.207 -5.882 0.662 1.00 93.00 82 LYS A N 1
ATOM 671 C CA . LYS A 1 82 ? -1.769 -7.024 -0.072 1.00 93.00 82 LYS A CA 1
ATOM 672 C C . LYS A 1 82 ? -1.929 -8.245 0.822 1.00 93.00 82 LYS A C 1
ATOM 674 O O . LYS A 1 82 ? -3.016 -8.809 0.850 1.00 93.00 82 LYS A O 1
ATOM 679 N N . GLN A 1 83 ? -0.916 -8.593 1.609 1.00 93.44 83 GLN A N 1
ATOM 680 C CA . GLN A 1 83 ? -0.983 -9.709 2.551 1.00 93.44 83 GLN A CA 1
ATOM 681 C C . GLN A 1 83 ? -2.115 -9.521 3.570 1.00 93.44 83 GLN A C 1
ATOM 683 O O . GLN A 1 83 ? -2.870 -10.453 3.841 1.00 93.44 83 GLN A O 1
ATOM 688 N N . ALA A 1 84 ? -2.268 -8.311 4.114 1.00 91.38 84 ALA A N 1
ATOM 689 C CA . ALA A 1 84 ? -3.327 -8.002 5.071 1.00 91.38 84 ALA A CA 1
ATOM 690 C C . ALA A 1 84 ? -4.731 -8.032 4.439 1.00 91.38 84 ALA A C 1
ATOM 692 O O . ALA A 1 84 ? -5.693 -8.395 5.111 1.00 91.38 84 ALA A O 1
ATOM 693 N N . SER A 1 85 ? -4.855 -7.650 3.163 1.00 90.94 85 SER A N 1
ATOM 694 C CA . SER A 1 85 ? -6.151 -7.510 2.480 1.00 90.94 85 SER A CA 1
ATOM 695 C C . SER A 1 85 ? -6.604 -8.781 1.756 1.00 90.94 85 SER A C 1
ATOM 697 O O . SER A 1 85 ? -7.796 -9.066 1.694 1.00 90.94 85 SER A O 1
ATOM 699 N N . CYS A 1 86 ? -5.664 -9.526 1.177 1.00 91.69 86 CYS A N 1
ATOM 700 C CA . CYS A 1 86 ? -5.916 -10.663 0.291 1.00 91.69 86 CYS A CA 1
ATOM 701 C C . CYS A 1 86 ? -5.416 -11.995 0.871 1.00 91.69 86 CYS A C 1
ATOM 703 O O . CYS A 1 86 ? -5.762 -13.052 0.346 1.00 91.69 86 CYS A O 1
ATOM 705 N N . GLY A 1 87 ? -4.626 -11.962 1.947 1.00 91.00 87 GLY A N 1
ATOM 706 C CA . GLY A 1 87 ? -3.969 -13.143 2.495 1.00 91.00 87 GLY A CA 1
ATOM 707 C C . GLY A 1 87 ? -2.709 -13.527 1.719 1.00 91.00 87 GLY A C 1
ATOM 708 O O . GLY A 1 87 ? -2.120 -12.715 1.010 1.00 91.00 87 GLY A O 1
ATOM 709 N N . LYS A 1 88 ? -2.284 -14.782 1.890 1.00 93.50 88 LYS A N 1
ATOM 710 C CA . LYS A 1 88 ? -1.038 -15.3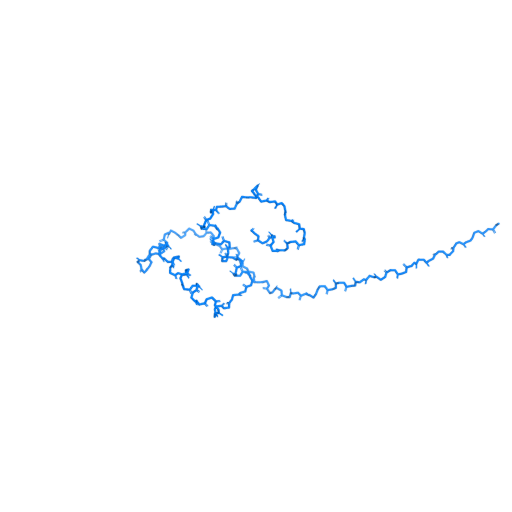20 1.330 1.00 93.50 88 LYS A CA 1
ATOM 711 C C . LYS A 1 88 ? -1.038 -15.297 -0.205 1.00 93.50 88 LYS A C 1
ATOM 713 O O . LYS A 1 88 ? -2.014 -15.708 -0.829 1.00 93.50 88 LYS A O 1
ATOM 718 N N . TYR A 1 89 ? 0.095 -14.899 -0.784 1.00 89.94 89 TYR A N 1
ATOM 719 C CA . TYR A 1 89 ? 0.331 -14.960 -2.226 1.00 89.94 89 TYR A CA 1
ATOM 720 C C . TYR A 1 89 ? 0.276 -16.397 -2.772 1.00 89.94 89 TYR A C 1
ATOM 722 O O . TYR A 1 89 ? 0.777 -17.340 -2.153 1.00 89.94 89 TYR A O 1
ATOM 730 N N . ASP A 1 90 ? -0.332 -16.546 -3.948 1.00 90.44 90 ASP A N 1
ATOM 731 C CA . ASP A 1 90 ? -0.526 -17.813 -4.648 1.00 90.44 90 ASP A CA 1
ATOM 732 C C . ASP A 1 90 ? -0.171 -17.633 -6.126 1.00 90.44 90 ASP A C 1
ATOM 734 O O . ASP A 1 90 ? -0.920 -17.012 -6.882 1.00 90.44 90 ASP A O 1
ATOM 738 N N . SER A 1 91 ? 0.975 -18.181 -6.531 1.00 87.31 91 SER A N 1
ATOM 739 C CA . SER A 1 91 ? 1.510 -18.046 -7.889 1.00 87.31 91 SER A CA 1
ATOM 740 C C . SER A 1 91 ? 0.647 -18.725 -8.952 1.00 87.31 91 SER A C 1
ATOM 742 O O . SER A 1 91 ? 0.760 -18.381 -10.123 1.00 87.31 91 SER A O 1
ATOM 744 N N . THR A 1 92 ? -0.242 -19.649 -8.574 1.00 88.94 92 THR A N 1
ATOM 745 C CA . THR A 1 92 ? -1.114 -20.351 -9.532 1.00 88.94 92 THR A CA 1
ATOM 746 C C . THR A 1 92 ? -2.269 -19.484 -10.031 1.00 88.94 92 THR A C 1
ATOM 748 O O . THR A 1 92 ? -2.873 -19.784 -11.059 1.00 88.94 92 THR A O 1
ATOM 751 N N . LYS A 1 93 ? -2.580 -18.395 -9.317 1.00 87.06 93 LYS A N 1
ATOM 752 C CA . LYS A 1 93 ? -3.701 -17.496 -9.628 1.00 87.06 93 LYS A CA 1
ATOM 753 C C . LYS A 1 93 ? -3.328 -16.350 -10.562 1.00 87.06 93 LYS A C 1
ATOM 755 O O . LYS A 1 93 ? -4.221 -15.628 -11.004 1.00 87.06 93 LYS A O 1
ATOM 760 N N . PHE A 1 94 ? -2.040 -16.163 -10.843 1.00 83.81 94 PHE A N 1
ATOM 761 C CA . PHE A 1 94 ? -1.545 -15.051 -11.644 1.00 83.81 94 PHE A CA 1
ATOM 762 C C . PHE A 1 94 ? -0.859 -15.559 -12.913 1.00 83.81 94 PHE A C 1
ATOM 764 O O . PHE A 1 94 ? -0.166 -16.574 -12.869 1.00 83.81 94 PHE A O 1
ATOM 771 N N . PRO A 1 95 ? -1.039 -14.866 -14.049 1.00 88.31 95 PRO A N 1
ATOM 772 C CA . PRO A 1 95 ? -0.354 -15.221 -15.283 1.00 88.31 95 PRO A CA 1
ATOM 773 C C . PRO A 1 95 ? 1.156 -15.010 -15.145 1.00 88.31 95 P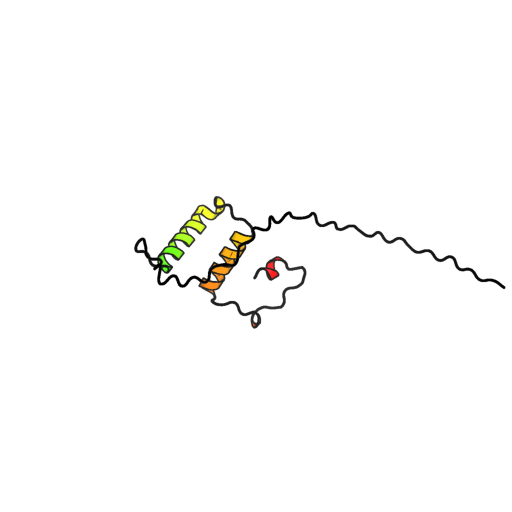RO A C 1
ATOM 775 O O . PRO A 1 95 ? 1.616 -14.182 -14.349 1.00 88.31 95 PRO A O 1
ATOM 778 N N . GLU A 1 96 ? 1.927 -15.730 -15.956 1.00 88.19 96 GLU A N 1
ATOM 779 C CA . GLU A 1 96 ? 3.370 -15.532 -16.073 1.00 88.19 96 GLU A CA 1
ATOM 780 C C . GLU A 1 96 ? 3.688 -14.068 -16.415 1.00 88.19 96 GLU A C 1
ATOM 782 O O . GLU A 1 96 ? 2.970 -13.423 -17.181 1.00 88.19 96 GLU A O 1
ATOM 787 N N . VAL A 1 97 ? 4.731 -13.525 -15.789 1.00 89.31 97 VAL A N 1
ATOM 788 C CA . VAL A 1 97 ? 5.206 -12.168 -16.070 1.00 89.31 97 VAL A CA 1
ATOM 789 C C . VAL A 1 97 ? 6.246 -12.244 -17.164 1.00 89.31 97 VAL A C 1
ATOM 791 O O . VAL A 1 97 ? 7.196 -13.018 -17.082 1.00 89.31 97 VAL A O 1
ATOM 794 N N . GLY A 1 98 ? 6.032 -11.451 -18.210 1.00 90.81 98 GLY A N 1
ATOM 795 C CA . GLY A 1 98 ? 6.985 -11.342 -19.301 1.00 90.81 98 GLY A CA 1
ATOM 796 C C . GLY A 1 98 ? 8.263 -10.650 -18.838 1.00 90.81 98 GLY A C 1
ATOM 797 O O . GLY A 1 98 ? 8.234 -9.794 -17.961 1.00 90.81 98 GLY A O 1
ATOM 798 N N . TYR A 1 99 ? 9.377 -10.969 -19.491 1.00 89.25 99 TYR A N 1
ATOM 799 C CA . TYR A 1 99 ? 10.705 -10.442 -19.157 1.00 89.25 99 TYR A CA 1
ATOM 800 C C . TYR A 1 99 ? 10.773 -8.906 -19.034 1.00 89.25 99 TYR A C 1
ATOM 802 O O . TYR A 1 99 ? 11.501 -8.382 -18.199 1.00 89.25 99 TYR A O 1
ATOM 810 N N . PHE A 1 100 ? 9.997 -8.176 -19.841 1.00 93.69 100 PHE A N 1
ATOM 811 C CA . PHE A 1 100 ? 9.977 -6.709 -19.830 1.00 93.69 100 PHE A CA 1
ATOM 812 C C . PHE A 1 100 ? 9.006 -6.095 -18.808 1.00 93.69 100 PHE A C 1
ATOM 814 O O . PHE A 1 100 ? 8.996 -4.876 -18.642 1.00 93.69 100 PHE A O 1
ATOM 821 N N . ASP A 1 101 ? 8.190 -6.901 -18.124 1.00 91.31 101 ASP A N 1
ATOM 822 C CA . ASP A 1 101 ? 7.240 -6.426 -17.116 1.00 91.31 101 ASP A CA 1
ATOM 823 C C . ASP A 1 101 ? 7.893 -6.404 -15.726 1.00 91.31 101 ASP A C 1
ATOM 825 O O . ASP A 1 101 ? 7.602 -7.212 -14.844 1.00 91.31 101 ASP A O 1
ATOM 829 N N . VAL A 1 102 ? 8.814 -5.452 -15.552 1.00 89.00 102 VAL A N 1
ATOM 830 C CA . VAL A 1 102 ? 9.565 -5.240 -14.302 1.00 89.00 102 VAL A CA 1
ATOM 831 C C . VAL A 1 102 ? 8.619 -5.001 -13.120 1.00 89.00 102 VAL A C 1
ATOM 833 O O . VAL A 1 102 ? 8.830 -5.548 -12.047 1.00 89.00 102 VAL A O 1
ATOM 836 N N . ILE A 1 103 ? 7.527 -4.260 -13.334 1.00 88.12 103 ILE A N 1
ATOM 837 C CA . ILE A 1 103 ? 6.527 -3.974 -12.293 1.00 88.12 103 ILE A CA 1
ATOM 838 C C . ILE A 1 103 ? 5.734 -5.229 -11.930 1.00 88.12 103 ILE A C 1
ATOM 840 O O . ILE A 1 103 ? 5.442 -5.469 -10.759 1.00 88.12 103 ILE A O 1
ATOM 844 N N . GLY A 1 104 ? 5.380 -6.043 -12.922 1.00 88.44 104 GLY A N 1
ATOM 845 C CA . GLY A 1 104 ? 4.758 -7.335 -12.686 1.00 88.44 104 GLY A CA 1
ATOM 846 C C . GLY A 1 104 ? 5.675 -8.290 -11.930 1.00 88.44 104 GLY A C 1
ATOM 847 O O . GLY A 1 104 ? 5.178 -9.099 -11.153 1.00 88.44 104 GLY A O 1
ATOM 848 N N . ASN A 1 105 ? 6.993 -8.200 -12.105 1.00 89.06 105 ASN A N 1
ATOM 849 C CA . ASN A 1 105 ? 7.942 -9.068 -11.410 1.00 89.06 105 ASN A CA 1
ATOM 850 C C . ASN A 1 105 ? 8.023 -8.792 -9.897 1.00 89.06 105 ASN A C 1
ATOM 852 O O . ASN A 1 105 ? 8.380 -9.683 -9.133 1.00 89.06 105 ASN A O 1
ATOM 856 N N . ASP A 1 106 ? 7.627 -7.596 -9.466 1.00 90.50 106 ASP A N 1
ATOM 857 C CA . ASP A 1 106 ? 7.667 -7.161 -8.067 1.00 90.50 106 ASP A CA 1
ATOM 858 C C . ASP A 1 106 ? 6.453 -7.620 -7.224 1.00 90.50 106 ASP A C 1
ATOM 860 O O . ASP A 1 106 ? 6.345 -7.291 -6.042 1.00 90.50 106 ASP A O 1
ATOM 864 N N . ARG A 1 107 ? 5.503 -8.342 -7.825 1.00 82.44 107 ARG A N 1
ATOM 865 C CA . ARG A 1 107 ? 4.218 -8.729 -7.210 1.00 82.44 107 ARG A CA 1
ATOM 866 C C . ARG A 1 107 ? 4.296 -9.739 -6.062 1.00 82.44 107 ARG A C 1
ATOM 868 O O . ARG A 1 107 ? 5.132 -10.667 -6.112 1.00 82.44 107 ARG A O 1
#

Organism: Nematostella vectensis (NCBI:txid45351)

Secondary structure (DSSP, 8-state):
-------------------------------------TT--S-TTS--HHHHHHHHHHHHHHHTTT----HHHHHHHHHHHHHHHH-S--GGGSPPPPTT-HHHHT-